Protein AF-A0A843J0T0-F1 (afdb_monomer_lite)

Structure (mmCIF, N/CA/C/O backbone):
data_AF-A0A843J0T0-F1
#
_entry.id   AF-A0A843J0T0-F1
#
loop_
_atom_site.group_PDB
_atom_site.id
_atom_site.type_symbol
_atom_site.label_atom_id
_atom_site.label_alt_id
_atom_site.label_comp_id
_atom_site.label_asym_id
_atom_site.label_entity_id
_atom_site.label_seq_id
_atom_site.pdbx_PDB_ins_code
_atom_site.Cartn_x
_atom_site.Cartn_y
_atom_site.Cartn_z
_atom_site.occupancy
_atom_site.B_iso_or_equiv
_atom_site.auth_seq_id
_atom_site.auth_comp_id
_atom_site.auth_asym_id
_atom_site.auth_atom_id
_atom_site.pdbx_PDB_model_num
ATOM 1 N N . ILE A 1 1 ? -44.766 -7.362 74.363 1.00 56.81 1 ILE A N 1
ATOM 2 C CA . ILE A 1 1 ? -44.123 -8.435 73.558 1.00 56.81 1 ILE A CA 1
ATOM 3 C C . ILE A 1 1 ?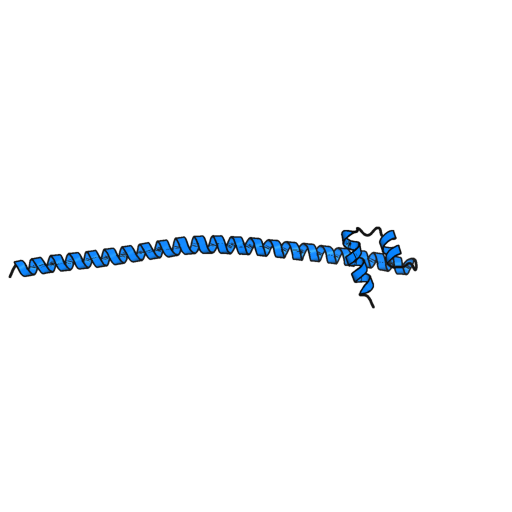 -44.553 -8.353 72.086 1.00 56.81 1 ILE A C 1
ATOM 5 O O . ILE A 1 1 ? -43.695 -8.474 71.224 1.00 56.81 1 IL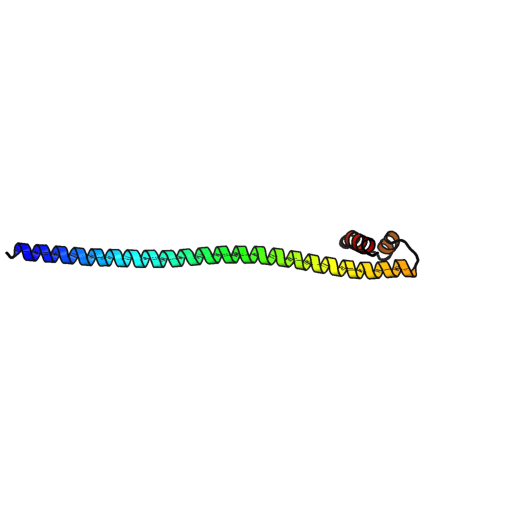E A O 1
ATOM 9 N N . GLU A 1 2 ? -45.819 -8.050 71.770 1.00 57.28 2 GLU A N 1
ATOM 10 C CA . GLU A 1 2 ? -46.309 -7.932 70.376 1.00 57.28 2 GLU A CA 1
ATOM 11 C C . GLU A 1 2 ? -45.686 -6.791 69.551 1.00 57.28 2 GLU A C 1
ATOM 13 O O . GLU A 1 2 ? -45.341 -7.005 68.392 1.00 57.28 2 GLU A O 1
ATOM 18 N N . GLY A 1 3 ? -45.438 -5.617 70.147 1.00 56.72 3 GLY A N 1
ATOM 19 C CA . GLY A 1 3 ? -44.810 -4.490 69.434 1.00 56.72 3 GLY A CA 1
ATOM 20 C C . GLY A 1 3 ? -43.396 -4.780 68.909 1.00 56.72 3 GLY A C 1
ATOM 21 O O . GLY A 1 3 ? -42.984 -4.223 67.900 1.00 56.72 3 GLY A O 1
ATOM 22 N N . MET A 1 4 ? -42.680 -5.710 69.547 1.00 55.53 4 MET A N 1
ATOM 23 C CA . MET A 1 4 ? -41.312 -6.090 69.179 1.00 55.53 4 MET A CA 1
ATOM 24 C C . MET A 1 4 ? -41.281 -7.081 68.001 1.00 55.53 4 MET A C 1
ATOM 26 O O . MET A 1 4 ? -40.359 -7.044 67.197 1.00 55.53 4 MET A O 1
ATOM 30 N N . LYS A 1 5 ? -42.321 -7.920 67.848 1.00 59.19 5 LYS A N 1
ATOM 31 C CA . LYS A 1 5 ? -42.493 -8.793 66.670 1.00 59.19 5 LYS A CA 1
ATOM 32 C C . LYS A 1 5 ? -42.870 -7.999 65.420 1.00 59.19 5 LYS A C 1
ATOM 34 O O . LYS A 1 5 ? -42.332 -8.274 64.358 1.00 59.19 5 LYS A O 1
ATOM 39 N N . SER A 1 6 ? -43.742 -6.999 65.572 1.00 61.50 6 SER A N 1
ATOM 40 C CA . SER A 1 6 ? -44.125 -6.091 64.481 1.00 61.50 6 SER A CA 1
ATOM 41 C C . SER A 1 6 ? -42.910 -5.333 63.931 1.00 61.50 6 SER A C 1
ATOM 43 O O . SER A 1 6 ? -42.710 -5.261 62.722 1.00 61.50 6 SER A O 1
ATOM 45 N N . MET A 1 7 ? -42.036 -4.835 64.811 1.00 59.66 7 MET A N 1
ATOM 46 C CA . MET A 1 7 ? -40.849 -4.076 64.406 1.00 59.66 7 MET A CA 1
ATOM 47 C C . MET A 1 7 ? -39.826 -4.920 63.626 1.00 59.66 7 MET A C 1
ATOM 49 O O . MET A 1 7 ? -39.265 -4.427 62.651 1.00 59.66 7 MET A O 1
ATOM 53 N N . ASN A 1 8 ? -39.653 -6.196 63.991 1.00 70.12 8 ASN A N 1
ATOM 54 C CA . ASN A 1 8 ? -38.784 -7.120 63.253 1.00 70.12 8 ASN A CA 1
ATOM 55 C C . ASN A 1 8 ? -39.337 -7.452 61.858 1.00 70.12 8 ASN A C 1
ATOM 57 O O . ASN A 1 8 ? -38.574 -7.469 60.902 1.00 70.12 8 ASN A O 1
ATOM 61 N N . THR A 1 9 ? -40.655 -7.621 61.703 1.00 73.38 9 THR A N 1
ATOM 62 C CA . THR A 1 9 ? -41.254 -7.911 60.386 1.00 73.38 9 THR A CA 1
ATOM 63 C C . THR A 1 9 ? -41.137 -6.753 59.391 1.00 73.38 9 THR A C 1
ATOM 65 O O . THR A 1 9 ? -40.978 -6.985 58.196 1.00 73.38 9 THR A O 1
ATOM 68 N N . TRP A 1 10 ? -41.172 -5.499 59.859 1.00 75.19 10 TRP A N 1
ATOM 69 C CA . TRP A 1 10 ? -40.941 -4.335 58.992 1.00 75.19 10 TRP A CA 1
ATOM 70 C C . TRP A 1 10 ? -39.468 -4.178 58.613 1.00 75.19 10 TRP A C 1
ATOM 72 O O . TRP A 1 10 ? -39.170 -3.776 57.493 1.00 75.19 10 TRP A O 1
ATOM 82 N N . GLN A 1 11 ? -38.548 -4.509 59.523 1.00 72.69 11 GLN A N 1
ATOM 83 C CA . GLN A 1 11 ? -37.115 -4.504 59.228 1.00 72.69 11 GLN A CA 1
ATOM 84 C C . GLN A 1 11 ? -36.753 -5.567 58.190 1.00 72.69 11 GLN A C 1
ATOM 86 O O . GLN A 1 11 ? -36.090 -5.235 57.212 1.00 72.69 11 GLN A O 1
ATOM 91 N N . GLU A 1 12 ? -37.264 -6.791 58.345 1.00 78.56 12 GLU A N 1
ATOM 92 C CA . GLU A 1 12 ? -37.069 -7.883 57.384 1.00 78.56 12 GLU A CA 1
ATOM 93 C C . GLU A 1 12 ? -37.624 -7.524 55.995 1.00 78.56 12 GLU A C 1
ATOM 95 O O . GLU A 1 12 ? -36.963 -7.754 54.985 1.00 78.56 12 GLU A O 1
ATOM 100 N N . ALA A 1 13 ? -38.803 -6.894 55.926 1.00 76.56 13 ALA A N 1
ATOM 101 C CA . ALA A 1 13 ? -39.389 -6.465 54.657 1.00 76.56 13 ALA A CA 1
ATOM 102 C C . ALA A 1 13 ? -38.530 -5.407 53.938 1.00 76.56 13 ALA A C 1
ATOM 104 O O . ALA A 1 13 ? -38.313 -5.511 52.732 1.00 76.56 13 ALA A O 1
ATOM 105 N N . ILE A 1 14 ? -38.001 -4.423 54.675 1.00 80.88 14 ILE A N 1
ATOM 106 C CA . ILE A 1 14 ? -37.126 -3.373 54.124 1.00 80.88 14 ILE A CA 1
ATOM 107 C C . ILE A 1 14 ? -35.790 -3.959 53.651 1.00 80.88 14 ILE A C 1
ATOM 109 O O . ILE A 1 14 ? -35.238 -3.506 52.649 1.00 80.88 14 ILE A O 1
ATOM 113 N N . GLU A 1 15 ? -35.253 -4.955 54.357 1.00 76.38 15 GLU A N 1
ATOM 114 C CA . GLU A 1 15 ? -34.007 -5.625 53.977 1.00 76.38 15 GLU A CA 1
ATOM 115 C C . GLU A 1 15 ? -34.160 -6.413 52.675 1.00 76.38 15 GLU A C 1
ATOM 117 O O . GLU A 1 15 ? -33.333 -6.263 51.776 1.00 76.38 15 GLU A O 1
ATOM 122 N N . VAL A 1 16 ? -35.259 -7.161 52.530 1.00 79.06 16 VAL A N 1
ATOM 123 C CA . VAL A 1 16 ? -35.578 -7.895 51.296 1.00 79.06 16 VAL A CA 1
ATOM 124 C C . VAL A 1 16 ? -35.786 -6.937 50.124 1.00 79.06 16 VAL A C 1
ATOM 126 O O . VAL A 1 16 ? -35.255 -7.168 49.039 1.00 79.06 16 VAL A O 1
ATOM 129 N N . GLU A 1 17 ? -36.516 -5.839 50.332 1.00 82.00 17 GLU A N 1
ATOM 130 C CA . GLU A 1 17 ? -36.762 -4.846 49.284 1.00 82.00 17 GLU A CA 1
ATOM 131 C C . GLU A 1 17 ? -35.461 -4.146 48.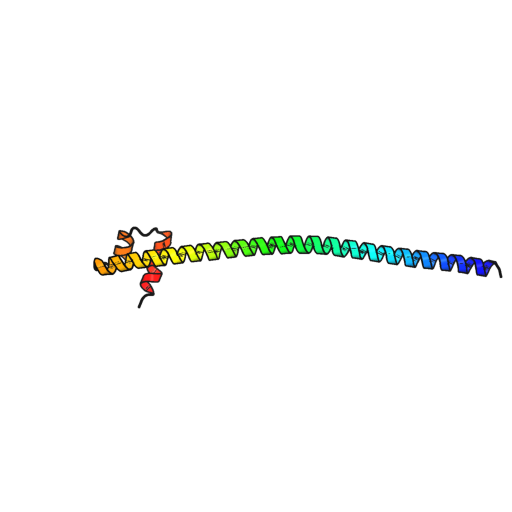865 1.00 82.00 17 GLU A C 1
ATOM 133 O O . GLU A 1 17 ? -35.196 -3.966 47.676 1.00 82.00 17 GLU A O 1
ATOM 138 N N . ARG A 1 18 ? -34.592 -3.818 49.831 1.00 80.44 18 ARG A N 1
ATOM 139 C CA . ARG A 1 18 ? -33.271 -3.234 49.573 1.00 80.44 18 ARG A CA 1
ATOM 140 C C . ARG A 1 18 ? -32.373 -4.198 48.801 1.00 80.44 18 ARG A C 1
ATOM 142 O O . ARG A 1 18 ? -31.716 -3.761 47.858 1.00 80.44 18 ARG A O 1
ATOM 149 N N . GLU A 1 19 ? -32.319 -5.471 49.190 1.00 79.56 19 GLU A N 1
ATOM 150 C CA . GLU A 1 19 ? -31.541 -6.484 48.472 1.00 79.56 19 GLU A CA 1
ATOM 151 C C . GLU A 1 19 ? -32.045 -6.666 47.042 1.00 79.56 19 GLU A C 1
ATOM 153 O O . GLU A 1 19 ? -31.235 -6.675 46.117 1.00 79.56 19 GLU A O 1
ATOM 158 N N . GLN A 1 20 ? -33.363 -6.746 46.837 1.00 79.12 20 GLN A N 1
ATOM 159 C CA . GLN A 1 20 ? -33.950 -6.856 45.501 1.00 79.12 20 GLN A CA 1
ATOM 160 C C . GLN A 1 20 ? -33.640 -5.629 44.640 1.00 79.12 20 GLN A C 1
ATOM 162 O O . GLN A 1 20 ? -33.163 -5.780 43.518 1.00 79.12 20 GLN A O 1
ATOM 167 N N . SER A 1 21 ? -33.815 -4.420 45.179 1.00 78.25 21 SER A N 1
ATOM 168 C CA . SER A 1 21 ? -33.548 -3.179 44.443 1.00 78.25 21 SER A CA 1
ATOM 169 C C . SER A 1 21 ? -32.065 -3.017 44.082 1.00 78.25 21 SER A C 1
ATOM 171 O O . SER A 1 21 ? -31.732 -2.574 42.983 1.00 78.25 21 SER A O 1
ATOM 173 N N . LEU A 1 22 ? -31.153 -3.426 44.974 1.00 83.06 22 LEU A N 1
ATOM 174 C CA . LEU A 1 22 ? -29.716 -3.473 44.685 1.00 83.06 22 LEU A CA 1
ATOM 175 C C . LEU A 1 22 ? -29.395 -4.471 43.574 1.00 83.06 22 LEU A C 1
ATOM 177 O O . LEU A 1 22 ? -28.616 -4.156 42.676 1.00 83.06 22 LEU A O 1
ATOM 181 N N . LYS A 1 23 ? -29.999 -5.660 43.629 1.00 81.31 23 LYS A N 1
ATOM 182 C CA . LYS A 1 23 ? -29.768 -6.723 42.651 1.00 81.31 23 LYS A CA 1
ATOM 183 C C . LYS A 1 23 ? -30.265 -6.321 41.265 1.00 81.31 23 LYS A C 1
ATOM 185 O O . LYS A 1 23 ? -29.504 -6.418 40.309 1.00 81.31 23 LYS A O 1
ATOM 190 N N . GLU A 1 24 ? -31.475 -5.772 41.176 1.00 81.25 24 GLU A N 1
ATOM 191 C CA . GLU A 1 24 ? -32.048 -5.269 39.923 1.00 81.25 24 GLU A CA 1
ATOM 192 C C . GLU A 1 24 ? -31.267 -4.078 39.357 1.00 81.25 24 GLU A C 1
ATOM 194 O O . GLU A 1 24 ? -31.035 -4.003 38.150 1.00 81.25 24 GLU A O 1
ATOM 199 N N . GLY A 1 25 ? -30.844 -3.140 40.212 1.00 83.19 25 GLY A N 1
ATOM 200 C CA . GLY A 1 25 ? -30.040 -1.995 39.787 1.00 83.19 25 GLY A CA 1
ATOM 201 C C . GLY A 1 25 ? -28.673 -2.414 39.245 1.00 83.19 25 GLY A C 1
ATOM 202 O O . GLY A 1 25 ? -28.191 -1.846 38.263 1.00 83.19 25 GLY A O 1
ATOM 203 N N . MET A 1 26 ? -28.065 -3.433 39.854 1.00 81.81 26 MET A N 1
ATOM 204 C CA . MET A 1 26 ? -26.779 -3.976 39.428 1.00 81.81 26 MET A CA 1
ATOM 205 C C . MET A 1 26 ? -26.899 -4.799 38.139 1.00 81.81 26 MET A C 1
ATOM 207 O O . MET A 1 26 ? -26.070 -4.620 37.248 1.00 81.81 26 MET A O 1
ATOM 211 N N . GLU A 1 27 ? -27.937 -5.631 37.998 1.00 79.94 27 GLU A N 1
ATOM 212 C CA . GLU A 1 27 ? -28.226 -6.360 36.754 1.00 79.94 27 GLU A CA 1
ATOM 213 C C . GLU A 1 27 ? -28.460 -5.398 35.589 1.00 79.94 27 GLU A C 1
ATOM 215 O O . GLU A 1 27 ? -27.740 -5.470 34.595 1.00 79.94 27 GLU A O 1
ATOM 220 N N . LYS A 1 28 ? -29.371 -4.427 35.737 1.00 78.25 28 LYS A N 1
ATOM 221 C CA . LYS A 1 28 ? -29.652 -3.442 34.678 1.00 78.25 28 LYS A CA 1
ATOM 222 C C . LYS A 1 28 ? -28.428 -2.606 34.320 1.00 78.25 28 LYS A C 1
ATOM 224 O O . LYS A 1 28 ? -28.152 -2.386 33.145 1.00 78.25 28 LYS A O 1
ATOM 229 N N . GLY A 1 29 ? -27.676 -2.142 35.321 1.00 78.38 29 GLY A N 1
ATOM 230 C CA . GLY A 1 29 ? -26.467 -1.352 35.088 1.00 78.38 29 GLY A CA 1
ATOM 231 C C . GLY A 1 29 ? -25.376 -2.136 34.354 1.00 78.38 29 GLY A C 1
ATOM 232 O O . GLY A 1 29 ? -24.677 -1.578 33.506 1.00 78.38 29 GLY A O 1
ATOM 233 N N . MET A 1 30 ? -25.240 -3.428 34.655 1.00 79.44 30 MET A N 1
ATOM 234 C CA . MET A 1 30 ? -24.278 -4.307 33.997 1.00 79.44 30 MET A CA 1
ATOM 235 C C . MET A 1 30 ? -24.711 -4.654 32.571 1.00 79.44 30 MET A C 1
ATOM 237 O O . MET A 1 30 ? -23.889 -4.577 31.661 1.00 79.44 30 MET A O 1
ATOM 241 N N . GLU A 1 31 ? -25.987 -4.973 32.365 1.00 76.88 31 GLU A N 1
ATOM 242 C CA . GLU A 1 31 ? -26.547 -5.307 31.055 1.00 76.88 31 GLU A CA 1
ATOM 243 C C . GLU A 1 31 ? -26.447 -4.111 30.093 1.00 76.88 31 GLU A C 1
ATOM 245 O O . GLU A 1 31 ? -25.829 -4.222 29.032 1.00 76.88 31 GLU A O 1
ATOM 250 N N . GLU A 1 32 ? -26.895 -2.923 30.517 1.00 74.62 32 GLU A N 1
ATOM 251 C CA . GLU A 1 32 ? -26.769 -1.702 29.712 1.00 74.62 32 GLU A CA 1
ATOM 252 C C . GLU A 1 32 ? -25.309 -1.300 29.462 1.00 74.62 32 GLU A C 1
ATOM 254 O O . GLU A 1 32 ? -24.971 -0.779 28.395 1.00 74.62 32 GLU A O 1
ATOM 259 N N . GLY A 1 33 ? -24.436 -1.489 30.457 1.00 74.69 33 GLY A N 1
ATOM 260 C CA . GLY A 1 33 ? -23.016 -1.161 30.351 1.00 74.69 33 GLY A CA 1
ATOM 261 C C . GLY A 1 33 ? -22.287 -2.046 29.341 1.00 74.69 33 GLY A C 1
ATOM 262 O O . GLY A 1 33 ? -21.494 -1.541 28.542 1.00 74.69 33 GLY A O 1
ATOM 263 N N . ILE A 1 34 ? -22.579 -3.349 29.352 1.00 76.06 34 ILE A N 1
ATOM 264 C CA . ILE A 1 34 ? -22.023 -4.321 28.406 1.00 76.06 34 ILE A CA 1
ATOM 265 C C . ILE A 1 34 ? -22.550 -4.045 27.000 1.00 76.06 34 ILE A C 1
ATOM 267 O O . ILE A 1 34 ? -21.748 -3.950 26.073 1.00 76.06 34 ILE A O 1
ATOM 271 N N . GLU A 1 35 ? -23.859 -3.854 26.837 1.00 74.12 35 GLU A N 1
ATOM 272 C CA . GLU A 1 35 ? -24.476 -3.637 25.526 1.00 74.12 35 GLU A CA 1
ATOM 273 C C . GLU A 1 35 ? -23.942 -2.357 24.861 1.00 74.12 35 GLU A C 1
ATOM 275 O O . GLU A 1 35 ? -23.359 -2.408 23.774 1.00 74.12 35 GLU A O 1
ATOM 280 N N . LYS A 1 36 ? -23.997 -1.216 25.567 1.00 68.81 36 LYS A N 1
ATOM 281 C CA . LYS A 1 36 ? -23.490 0.073 25.055 1.00 68.81 36 LYS A CA 1
ATOM 282 C C . LYS A 1 36 ? -21.976 0.065 24.845 1.00 68.81 36 LYS A C 1
ATOM 284 O O . LYS A 1 36 ? -21.473 0.746 23.946 1.00 68.81 36 LYS A O 1
ATOM 289 N N . GLY A 1 37 ? -21.235 -0.638 25.702 1.00 71.50 37 GLY A N 1
ATOM 290 C CA . GLY A 1 37 ? -19.783 -0.766 25.601 1.00 71.50 37 GLY A CA 1
ATOM 291 C C . GLY A 1 37 ? -19.359 -1.592 24.389 1.00 71.50 37 GLY A C 1
ATOM 292 O O . GLY A 1 37 ? -18.459 -1.184 23.650 1.00 71.50 37 GLY A O 1
ATOM 293 N N . MET A 1 38 ? -20.035 -2.718 24.158 1.00 71.31 38 MET A N 1
ATOM 294 C CA . MET A 1 38 ? -19.743 -3.632 23.058 1.00 71.31 38 MET A CA 1
ATOM 295 C C . MET A 1 38 ? -20.133 -3.024 21.711 1.00 71.31 38 MET A C 1
ATOM 297 O O . MET A 1 38 ? -19.321 -3.047 20.790 1.00 71.31 38 MET A O 1
ATOM 301 N N . GLU A 1 39 ? -21.308 -2.397 21.615 1.00 70.44 39 GLU A N 1
ATOM 302 C CA . GLU A 1 39 ? -21.775 -1.736 20.392 1.00 70.44 39 GLU A CA 1
ATOM 303 C C . GLU A 1 39 ? -20.812 -0.614 19.962 1.00 70.44 39 GLU A C 1
ATOM 305 O O . GLU A 1 39 ? -20.264 -0.639 18.858 1.00 70.44 39 GLU A O 1
ATOM 310 N N . LYS A 1 40 ? -20.486 0.316 20.875 1.00 64.75 40 LYS A N 1
ATOM 311 C CA . LYS A 1 40 ? -19.554 1.422 20.584 1.00 64.75 40 LYS A CA 1
ATOM 312 C C . LYS A 1 40 ? -18.128 0.951 20.313 1.00 64.75 40 LYS A C 1
ATOM 314 O O . LYS A 1 40 ? -17.427 1.565 19.506 1.00 64.75 40 LYS A O 1
ATOM 319 N N . GLY A 1 41 ? -17.666 -0.075 21.028 1.00 70.12 41 GLY A N 1
ATOM 320 C CA . GLY A 1 41 ? -16.329 -0.637 20.852 1.00 70.12 41 GLY A CA 1
ATOM 321 C C . GLY A 1 41 ? -16.176 -1.324 19.498 1.00 70.12 41 GLY A C 1
ATOM 322 O O . GLY A 1 41 ? -15.200 -1.080 18.786 1.00 70.12 41 GLY A O 1
ATOM 323 N N . MET A 1 42 ? -17.169 -2.128 19.120 1.00 70.56 42 MET A N 1
ATOM 324 C CA . MET A 1 42 ? -17.184 -2.878 17.870 1.00 70.56 42 MET A CA 1
ATOM 325 C C . MET A 1 42 ? -17.346 -1.955 16.660 1.00 70.56 42 MET A C 1
ATOM 327 O O . MET A 1 42 ? -16.571 -2.071 15.714 1.00 70.56 42 MET A O 1
ATOM 331 N N . GLU A 1 43 ? -18.260 -0.982 16.710 1.00 66.62 43 GLU A N 1
ATOM 332 C CA . GLU A 1 43 ? -18.470 -0.026 15.615 1.00 66.62 43 GLU A CA 1
ATOM 333 C C . GLU A 1 43 ? -17.200 0.796 15.328 1.00 66.62 43 GLU A C 1
ATOM 335 O O . GLU A 1 43 ? -16.737 0.874 14.186 1.00 66.62 43 GLU A O 1
ATOM 340 N N . LYS A 1 44 ? -16.572 1.358 16.373 1.00 64.38 44 LYS A N 1
ATOM 341 C CA . LYS A 1 44 ? -15.339 2.148 16.221 1.00 64.38 44 LYS A CA 1
ATOM 342 C C . LYS A 1 44 ? -14.150 1.302 15.775 1.00 64.38 44 LYS A C 1
ATOM 344 O O . LYS A 1 44 ? -13.386 1.741 14.915 1.00 64.38 44 LYS A O 1
ATOM 349 N N . GLY A 1 45 ? -13.977 0.118 16.363 1.00 68.38 45 GLY A N 1
ATOM 350 C CA . GLY A 1 45 ? -12.872 -0.782 16.033 1.00 68.38 45 GLY A CA 1
ATOM 351 C C . GLY A 1 45 ? -12.956 -1.290 14.596 1.00 68.38 45 GLY A C 1
ATOM 352 O O . GLY A 1 45 ? -11.963 -1.258 13.869 1.00 68.38 45 GLY A O 1
ATOM 353 N N . MET A 1 46 ? -14.152 -1.688 14.163 1.00 68.19 46 MET A N 1
ATOM 354 C CA . MET A 1 46 ? -14.384 -2.222 12.825 1.00 68.19 46 MET A CA 1
ATOM 355 C C . MET A 1 46 ? -14.236 -1.144 11.748 1.00 68.19 46 MET A C 1
ATOM 357 O O . MET A 1 46 ? -13.561 -1.383 10.749 1.00 68.19 46 MET A O 1
ATOM 361 N N . LYS A 1 47 ? -14.780 0.062 11.967 1.00 64.62 47 LYS A N 1
ATOM 362 C CA . LYS A 1 47 ? -14.651 1.165 11.005 1.00 64.62 47 LYS A CA 1
ATOM 363 C C . LYS A 1 47 ? -13.191 1.568 10.787 1.00 64.62 47 LYS A C 1
ATOM 365 O O . LYS A 1 47 ? -12.737 1.622 9.648 1.00 64.62 47 LYS A O 1
ATOM 370 N N . LYS A 1 48 ? -12.440 1.772 11.876 1.00 63.47 48 LYS A N 1
ATOM 371 C CA . LYS A 1 48 ? -11.026 2.160 11.798 1.00 63.47 48 LYS A CA 1
ATOM 372 C C . LYS A 1 48 ? -10.158 1.060 11.179 1.00 63.47 48 LYS A C 1
ATOM 374 O O . LYS A 1 48 ? -9.321 1.347 10.331 1.00 63.47 48 LYS A O 1
ATOM 379 N N . GLY A 1 49 ? -10.373 -0.198 11.571 1.00 68.31 49 GLY A N 1
ATOM 380 C CA . GLY A 1 49 ? -9.624 -1.329 11.021 1.00 68.31 49 GLY A CA 1
ATOM 381 C C . GLY A 1 49 ? -9.883 -1.551 9.529 1.00 68.31 49 GLY A C 1
ATOM 382 O O . GLY A 1 49 ? -8.955 -1.870 8.789 1.00 68.31 49 GLY A O 1
ATOM 383 N N . MET A 1 50 ? -11.124 -1.350 9.076 1.00 68.50 50 MET A N 1
ATOM 384 C CA . MET A 1 50 ? -11.486 -1.511 7.669 1.00 68.50 50 MET A CA 1
ATOM 385 C C . MET A 1 50 ? -10.930 -0.382 6.794 1.00 68.50 50 MET A C 1
ATOM 387 O O . MET A 1 50 ? -10.384 -0.672 5.733 1.00 68.50 50 MET A O 1
ATOM 391 N N . GLU A 1 51 ? -11.024 0.876 7.236 1.00 63.66 51 GLU A N 1
ATOM 392 C CA . GLU A 1 51 ? -10.469 2.026 6.505 1.00 63.66 51 GLU A CA 1
ATOM 393 C C . GLU A 1 51 ? -8.943 1.905 6.354 1.00 63.66 51 GLU A C 1
ATOM 395 O O . GLU A 1 51 ? -8.439 1.912 5.231 1.00 63.66 51 GLU A O 1
ATOM 400 N N . GLU A 1 52 ? -8.210 1.680 7.453 1.00 63.47 52 GLU A N 1
ATOM 401 C CA . GLU A 1 52 ? -6.745 1.552 7.407 1.00 63.47 52 GLU A CA 1
ATOM 402 C C . GLU A 1 52 ? -6.284 0.319 6.614 1.00 63.47 52 GLU A C 1
ATOM 404 O O . GLU A 1 52 ? -5.259 0.357 5.929 1.00 63.47 52 GLU A O 1
ATOM 409 N N . GLY A 1 53 ? -7.018 -0.794 6.715 1.00 65.31 53 GLY A N 1
ATOM 410 C CA . GLY A 1 53 ? -6.710 -2.021 5.984 1.00 65.31 53 GLY A CA 1
ATOM 411 C C . GLY A 1 53 ? -6.933 -1.880 4.479 1.00 65.31 53 GLY A C 1
ATOM 412 O O . GLY A 1 53 ? -6.110 -2.346 3.691 1.00 65.31 53 GLY A O 1
ATOM 413 N N . MET A 1 54 ? -8.019 -1.215 4.076 1.00 65.44 54 MET A N 1
ATOM 414 C CA . MET A 1 54 ? -8.344 -1.004 2.666 1.00 65.44 54 MET A CA 1
ATOM 415 C C . MET A 1 54 ? -7.381 -0.014 2.007 1.00 65.44 54 MET A C 1
ATOM 417 O O . MET A 1 54 ? -6.907 -0.286 0.908 1.00 65.44 54 MET A O 1
ATOM 421 N N . GLU A 1 55 ? -7.047 1.089 2.682 1.00 61.47 55 GLU A N 1
ATOM 422 C CA . GLU A 1 55 ? -6.111 2.096 2.167 1.00 61.47 55 GLU A CA 1
ATOM 423 C C . GLU A 1 55 ? -4.715 1.497 1.945 1.00 61.47 55 GLU A C 1
ATOM 425 O O . GLU A 1 55 ? -4.191 1.546 0.831 1.00 61.47 55 GLU A O 1
ATOM 430 N N . LYS A 1 56 ? -4.162 0.812 2.958 1.00 61.38 56 LYS A N 1
ATOM 431 C CA . LYS A 1 56 ? -2.865 0.124 2.834 1.00 61.38 56 LYS A CA 1
ATOM 432 C C . LYS A 1 56 ? -2.897 -0.972 1.772 1.00 61.38 56 LYS A C 1
ATOM 434 O O . LYS A 1 56 ? -1.938 -1.132 1.024 1.00 61.38 56 LYS A O 1
ATOM 439 N N . GLY A 1 57 ? -3.990 -1.732 1.695 1.00 60.78 57 GLY A N 1
ATOM 440 C CA . GLY A 1 57 ? -4.159 -2.780 0.689 1.00 60.78 57 GLY A CA 1
ATOM 441 C C . GLY A 1 57 ? -4.172 -2.230 -0.740 1.00 60.78 57 GLY A C 1
ATOM 442 O O . GLY A 1 57 ? -3.508 -2.786 -1.614 1.00 60.78 57 GLY A O 1
ATOM 443 N N . MET A 1 58 ? -4.880 -1.122 -0.971 1.00 61.56 58 MET A N 1
ATOM 444 C CA . MET A 1 58 ? -4.930 -0.453 -2.274 1.00 61.56 58 MET A CA 1
ATOM 445 C C . MET A 1 58 ? -3.588 0.175 -2.656 1.00 61.56 58 MET A C 1
ATOM 447 O O . MET A 1 58 ? -3.167 0.031 -3.802 1.00 61.56 58 MET A O 1
ATOM 451 N N . GLU A 1 59 ? -2.892 0.822 -1.719 1.00 60.72 59 GLU A N 1
ATOM 452 C CA . GLU A 1 59 ? -1.582 1.433 -1.969 1.00 60.72 59 GLU A CA 1
ATOM 453 C C . GLU A 1 59 ? -0.523 0.380 -2.331 1.00 60.72 59 GLU A C 1
ATOM 455 O O . GLU A 1 59 ? 0.184 0.519 -3.332 1.00 60.72 59 GLU A O 1
ATOM 460 N N .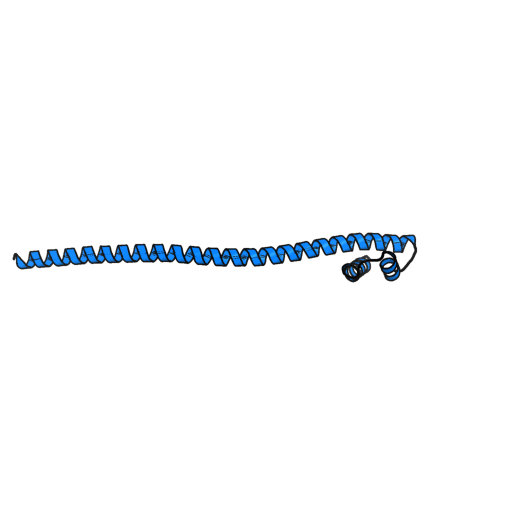 ILE A 1 60 ? -0.464 -0.721 -1.572 1.00 63.41 60 ILE A N 1
ATOM 461 C CA . ILE A 1 60 ? 0.441 -1.842 -1.858 1.00 63.41 60 ILE A CA 1
ATOM 462 C C . ILE A 1 60 ? 0.092 -2.473 -3.212 1.00 63.41 60 ILE A C 1
ATOM 464 O O . ILE A 1 60 ? 0.989 -2.728 -4.014 1.00 63.41 60 ILE A O 1
ATOM 468 N N . GLY A 1 61 ? -1.196 -2.696 -3.494 1.00 64.88 61 GLY A N 1
ATOM 469 C CA . GLY A 1 61 ? -1.653 -3.254 -4.768 1.00 64.88 61 GLY A CA 1
ATOM 470 C C . GLY A 1 61 ? -1.258 -2.384 -5.963 1.00 64.88 61 GLY A C 1
ATOM 471 O O . GLY A 1 61 ? -0.622 -2.871 -6.897 1.00 64.88 61 GLY A O 1
ATOM 472 N N . ALA A 1 62 ? -1.542 -1.083 -5.897 1.00 65.88 62 ALA A N 1
ATOM 473 C CA . ALA A 1 62 ? -1.185 -0.130 -6.944 1.00 65.88 62 ALA A CA 1
ATOM 474 C C . ALA A 1 62 ? 0.339 -0.021 -7.136 1.00 65.88 62 ALA A C 1
ATOM 476 O O . ALA A 1 62 ? 0.819 0.051 -8.268 1.00 65.88 62 ALA A O 1
ATOM 477 N N . GLY A 1 63 ? 1.115 -0.058 -6.048 1.00 70.69 63 GLY A N 1
ATOM 478 C CA . GLY A 1 63 ? 2.578 -0.063 -6.104 1.00 70.69 63 GLY A CA 1
ATOM 479 C C . GLY A 1 63 ? 3.151 -1.320 -6.767 1.00 70.69 63 GLY A C 1
ATOM 480 O O . GLY A 1 63 ? 4.078 -1.226 -7.575 1.00 70.69 63 GLY A O 1
ATOM 481 N N . LEU A 1 64 ? 2.578 -2.494 -6.480 1.00 66.00 64 LEU A N 1
ATOM 482 C CA . LEU A 1 64 ? 2.968 -3.761 -7.106 1.00 66.00 64 LEU A CA 1
ATOM 483 C C . LEU A 1 64 ? 2.641 -3.782 -8.604 1.00 66.00 64 LEU A C 1
ATOM 485 O O . LEU A 1 64 ? 3.491 -4.178 -9.403 1.00 66.00 64 LEU A O 1
ATOM 489 N N . GLU A 1 65 ? 1.460 -3.302 -8.999 1.00 72.69 65 GLU A N 1
ATOM 490 C CA . GLU A 1 65 ? 1.090 -3.162 -10.412 1.00 72.69 65 GLU A CA 1
ATOM 491 C C . GLU A 1 65 ? 2.017 -2.186 -11.144 1.00 72.69 65 GLU A C 1
ATOM 493 O O . GLU A 1 65 ? 2.471 -2.459 -12.259 1.00 72.69 65 GLU A O 1
ATOM 498 N N . HIS A 1 66 ? 2.359 -1.070 -10.497 1.00 80.31 66 HIS A N 1
ATOM 499 C CA . HIS A 1 66 ? 3.277 -0.085 -11.053 1.00 80.31 66 HIS A CA 1
ATOM 500 C C . HIS A 1 66 ? 4.680 -0.665 -11.268 1.00 80.31 66 HIS A C 1
ATOM 502 O O . HIS A 1 66 ? 5.287 -0.450 -12.320 1.00 80.31 66 HIS A O 1
ATOM 508 N N . LYS A 1 67 ? 5.186 -1.437 -10.299 1.00 83.06 67 LYS A N 1
ATOM 509 C CA . LYS A 1 67 ? 6.491 -2.098 -10.393 1.00 83.06 67 LYS A CA 1
ATOM 510 C C . LYS A 1 67 ? 6.512 -3.163 -11.490 1.00 83.06 67 LYS A C 1
ATOM 512 O O . LYS A 1 67 ? 7.425 -3.156 -12.310 1.00 83.06 67 LYS A O 1
ATOM 517 N N . ALA A 1 68 ? 5.497 -4.024 -11.555 1.00 82.75 68 ALA A N 1
ATOM 518 C CA . ALA A 1 68 ? 5.408 -5.067 -12.578 1.00 82.75 68 ALA A CA 1
ATOM 519 C C . ALA A 1 68 ? 5.352 -4.474 -13.998 1.00 82.75 68 ALA A C 1
ATOM 521 O O . ALA A 1 68 ? 6.037 -4.946 -14.908 1.00 82.75 68 ALA A O 1
ATOM 522 N N . ALA A 1 69 ? 4.587 -3.393 -14.185 1.00 81.88 69 ALA A N 1
ATOM 523 C CA . ALA A 1 69 ? 4.551 -2.666 -15.450 1.00 81.88 69 ALA A CA 1
ATOM 524 C C . ALA A 1 69 ? 5.921 -2.059 -15.800 1.00 81.88 69 ALA A C 1
ATOM 526 O O . ALA A 1 69 ? 6.382 -2.198 -16.934 1.00 81.88 69 ALA A O 1
ATOM 527 N N . ALA A 1 70 ? 6.600 -1.433 -14.834 1.00 88.56 70 ALA A N 1
ATOM 528 C CA . ALA A 1 70 ? 7.937 -0.880 -15.038 1.00 88.56 70 ALA A CA 1
ATOM 529 C C . ALA A 1 70 ? 8.974 -1.962 -15.391 1.00 88.56 70 ALA A C 1
ATOM 531 O O . ALA A 1 70 ? 9.794 -1.746 -16.280 1.00 88.56 70 ALA A O 1
ATOM 532 N N . GLU A 1 71 ? 8.918 -3.144 -14.772 1.00 88.06 71 GLU A N 1
ATOM 533 C CA . GLU A 1 71 ? 9.805 -4.272 -15.095 1.00 88.06 71 GLU A CA 1
ATOM 534 C C . GLU A 1 71 ? 9.594 -4.792 -16.522 1.00 88.06 71 GLU A C 1
ATOM 536 O O . GLU A 1 71 ? 10.567 -5.011 -17.253 1.00 88.06 71 GLU A O 1
ATOM 541 N N . ALA A 1 72 ? 8.336 -4.934 -16.950 1.00 85.38 72 ALA A N 1
ATOM 542 C CA . ALA A 1 72 ? 8.007 -5.350 -18.311 1.00 85.38 72 ALA A CA 1
ATOM 543 C C . ALA A 1 72 ? 8.516 -4.335 -19.348 1.00 85.38 72 ALA A C 1
ATOM 545 O O . ALA A 1 72 ? 9.139 -4.708 -20.348 1.00 85.38 72 ALA A O 1
ATOM 546 N N . ILE A 1 73 ? 8.314 -3.040 -19.081 1.00 90.38 73 ILE A N 1
ATOM 547 C CA . ILE A 1 73 ? 8.812 -1.957 -19.934 1.00 90.38 73 ILE A CA 1
ATOM 548 C C . ILE A 1 73 ? 10.345 -1.951 -19.955 1.00 90.38 73 ILE A C 1
ATOM 550 O O . ILE A 1 73 ? 10.936 -1.849 -21.028 1.00 90.38 73 ILE A O 1
ATOM 554 N N . ALA A 1 74 ? 11.008 -2.120 -18.811 1.00 91.25 74 ALA A N 1
ATOM 555 C CA . ALA A 1 74 ? 12.465 -2.194 -18.744 1.00 91.25 74 ALA A CA 1
ATOM 556 C C . ALA A 1 74 ? 13.017 -3.366 -19.572 1.00 91.25 74 ALA A C 1
ATOM 558 O O . ALA A 1 74 ? 14.041 -3.217 -20.234 1.00 91.25 74 ALA A O 1
ATOM 559 N N . GLY A 1 75 ? 12.323 -4.509 -19.606 1.00 90.00 75 GLY A N 1
ATOM 560 C CA . GLY A 1 75 ? 12.657 -5.627 -20.495 1.00 90.00 75 GLY A CA 1
ATOM 561 C C . GLY A 1 75 ? 12.624 -5.240 -21.976 1.00 90.00 75 GLY A C 1
ATOM 562 O O . GLY A 1 75 ? 13.573 -5.524 -22.706 1.00 90.00 75 GLY A O 1
ATOM 563 N N . MET A 1 76 ? 11.578 -4.529 -22.401 1.00 88.69 76 MET A N 1
ATOM 564 C CA . MET A 1 76 ? 11.469 -4.007 -23.766 1.00 88.69 76 MET A CA 1
ATOM 565 C C . MET A 1 76 ? 12.585 -3.003 -24.086 1.00 88.69 76 MET A C 1
ATOM 567 O O . MET A 1 76 ? 13.209 -3.084 -25.143 1.00 88.69 76 MET A O 1
ATOM 571 N N . VAL A 1 77 ? 12.872 -2.083 -23.161 1.00 93.00 77 VAL A N 1
ATOM 572 C CA . VAL A 1 77 ? 13.940 -1.087 -23.318 1.00 93.00 77 VAL A CA 1
ATOM 573 C C . VAL A 1 77 ? 15.311 -1.761 -23.428 1.00 93.00 77 VAL A C 1
ATOM 575 O O . VAL A 1 77 ? 16.082 -1.393 -24.312 1.00 93.00 77 VAL A O 1
ATOM 578 N N . ARG A 1 78 ? 15.599 -2.792 -22.618 1.00 91.88 78 ARG A N 1
ATOM 579 C CA . ARG A 1 78 ? 16.829 -3.599 -22.747 1.00 91.88 78 ARG A CA 1
ATOM 580 C C . ARG A 1 78 ? 16.952 -4.249 -24.122 1.00 91.88 78 ARG A C 1
ATOM 582 O O . ARG A 1 78 ? 18.040 -4.232 -24.690 1.00 91.88 78 ARG A O 1
ATOM 589 N N . GLY A 1 79 ? 15.853 -4.776 -24.664 1.00 89.12 79 GLY A N 1
ATOM 590 C CA . GLY A 1 79 ? 15.821 -5.325 -26.022 1.00 89.12 79 GLY A CA 1
ATOM 591 C C . GLY A 1 79 ? 16.251 -4.290 -27.060 1.00 89.12 79 GLY A C 1
ATOM 592 O O . GLY A 1 79 ? 17.183 -4.528 -27.819 1.00 89.12 79 GLY A O 1
ATOM 593 N N . PHE A 1 80 ? 15.673 -3.085 -27.017 1.00 87.38 80 PHE A N 1
ATOM 594 C CA . PHE A 1 80 ? 16.075 -2.006 -27.925 1.00 87.38 80 PHE A CA 1
ATOM 595 C C . PHE A 1 80 ? 17.526 -1.558 -27.746 1.00 87.38 80 PHE A C 1
ATOM 597 O O . PHE A 1 80 ? 18.190 -1.267 -28.740 1.00 87.38 80 PHE A O 1
ATOM 604 N N . MET A 1 81 ? 18.024 -1.501 -26.508 1.00 92.31 81 MET A N 1
ATOM 605 C CA . MET A 1 81 ? 19.432 -1.195 -26.250 1.00 92.31 81 MET A CA 1
ATOM 606 C C . MET A 1 81 ? 20.354 -2.227 -26.907 1.00 92.31 81 MET A C 1
ATOM 608 O O . MET A 1 81 ? 21.327 -1.840 -27.550 1.00 92.31 81 MET A O 1
ATOM 612 N N . ALA A 1 82 ? 20.036 -3.519 -26.786 1.00 90.81 82 ALA A N 1
ATOM 613 C CA . ALA A 1 82 ? 20.827 -4.603 -27.364 1.00 90.81 82 ALA A CA 1
ATOM 614 C C . ALA A 1 82 ? 20.733 -4.651 -28.898 1.00 90.81 82 ALA A C 1
ATOM 616 O O . ALA A 1 82 ? 21.759 -4.742 -29.570 1.00 90.81 82 ALA A O 1
ATOM 617 N N . ASP A 1 83 ? 19.524 -4.538 -29.449 1.00 92.12 83 ASP A N 1
ATOM 618 C CA . ASP A 1 83 ? 19.270 -4.680 -30.887 1.00 92.12 83 ASP A CA 1
ATOM 619 C C . ASP A 1 83 ? 19.804 -3.496 -31.702 1.00 92.12 83 ASP A C 1
ATOM 621 O O . ASP A 1 83 ? 20.234 -3.659 -32.844 1.00 92.12 83 ASP A O 1
ATOM 625 N N . LEU A 1 84 ? 19.756 -2.287 -31.134 1.00 90.94 84 LEU A N 1
ATOM 626 C CA . LEU A 1 84 ? 20.122 -1.051 -31.832 1.00 90.94 84 LEU A CA 1
ATOM 627 C C . LEU A 1 84 ? 21.458 -0.462 -31.362 1.00 90.94 84 LEU A C 1
ATOM 629 O O . LEU A 1 84 ? 21.926 0.506 -31.958 1.00 90.94 84 LEU A O 1
ATOM 633 N N . GLY A 1 85 ? 22.061 -1.004 -30.300 1.00 92.31 85 GLY A N 1
ATOM 634 C CA . GLY A 1 85 ? 23.299 -0.478 -29.718 1.00 92.31 85 GLY A CA 1
ATOM 635 C C . GLY A 1 85 ? 23.163 0.955 -29.192 1.00 92.31 85 GLY A C 1
ATOM 636 O O . GLY A 1 85 ? 24.117 1.730 -29.248 1.00 92.31 85 GLY A O 1
ATOM 637 N N . ILE A 1 86 ? 21.967 1.335 -28.737 1.00 92.12 86 ILE A N 1
ATOM 638 C CA . ILE A 1 86 ? 21.652 2.688 -28.255 1.00 92.12 86 ILE A CA 1
ATOM 639 C C . ILE A 1 86 ? 21.703 2.769 -26.726 1.00 92.12 86 ILE A C 1
ATOM 641 O O . ILE A 1 86 ? 21.588 1.763 -26.026 1.00 92.12 86 ILE A O 1
ATOM 645 N N . SER A 1 87 ? 21.855 3.986 -26.197 1.00 92.50 87 SER A N 1
ATOM 646 C CA . SER A 1 87 ? 21.811 4.221 -24.752 1.00 92.50 87 SER A CA 1
ATOM 647 C C . SER A 1 87 ? 20.416 3.961 -24.175 1.00 92.50 87 SER A C 1
ATOM 649 O O . SER A 1 87 ? 19.412 4.004 -24.890 1.00 92.50 87 SER A O 1
ATOM 651 N N . SER A 1 88 ? 20.349 3.744 -22.860 1.00 88.12 88 SER A N 1
ATOM 652 C CA . SER A 1 88 ? 19.086 3.575 -22.134 1.00 88.12 88 SER A CA 1
ATOM 653 C C . SER A 1 88 ? 18.142 4.760 -22.331 1.00 88.12 88 SER A C 1
ATOM 655 O O . SER A 1 88 ? 16.966 4.547 -22.597 1.00 88.12 88 SER A O 1
ATOM 657 N N . GLU A 1 89 ? 18.637 5.999 -22.298 1.00 90.25 89 GLU A N 1
ATOM 658 C CA . GLU A 1 89 ? 17.804 7.191 -22.518 1.00 90.25 89 GLU A CA 1
ATOM 659 C C . GLU A 1 89 ? 17.192 7.240 -23.923 1.00 90.25 89 GLU A C 1
ATOM 661 O O . GLU A 1 89 ? 16.002 7.524 -24.080 1.00 90.25 89 GLU A O 1
ATOM 666 N N . GLU A 1 90 ? 17.974 6.916 -24.956 1.00 90.81 90 GLU A N 1
ATOM 667 C CA . GLU A 1 90 ? 17.451 6.902 -26.323 1.00 90.81 90 GLU A CA 1
ATOM 668 C C . GLU A 1 90 ? 16.485 5.726 -26.529 1.00 90.81 90 GLU A C 1
ATOM 670 O O . GLU A 1 90 ? 15.453 5.877 -27.185 1.00 90.81 90 GLU A O 1
ATOM 675 N N . ALA A 1 91 ? 16.750 4.575 -25.903 1.00 91.88 91 ALA A N 1
ATOM 676 C CA . ALA A 1 91 ? 15.843 3.433 -25.914 1.00 91.88 91 ALA A CA 1
ATOM 677 C C . ALA A 1 91 ? 14.512 3.735 -25.200 1.00 91.88 91 ALA A C 1
ATOM 679 O O . ALA A 1 91 ? 13.457 3.405 -25.739 1.00 91.88 91 ALA A O 1
ATOM 680 N N . ILE A 1 92 ? 14.532 4.418 -24.050 1.00 91.75 92 ILE A N 1
ATOM 681 C CA . ILE A 1 92 ? 13.331 4.865 -23.317 1.00 91.75 92 ILE A CA 1
ATOM 682 C C . ILE A 1 92 ? 12.506 5.822 -24.182 1.00 91.75 92 ILE A C 1
ATOM 684 O O . ILE A 1 92 ? 11.296 5.635 -24.355 1.00 91.75 92 ILE A O 1
ATOM 688 N N . ARG A 1 93 ? 13.159 6.822 -24.786 1.00 91.56 93 ARG A N 1
ATOM 689 C CA . ARG A 1 93 ? 12.501 7.785 -25.676 1.00 91.56 93 ARG A CA 1
ATOM 690 C C . ARG A 1 93 ? 11.853 7.091 -26.874 1.00 91.56 93 ARG A C 1
ATOM 692 O O . ARG A 1 93 ? 10.720 7.408 -27.243 1.00 91.56 93 ARG A O 1
ATOM 699 N N . ARG A 1 94 ? 12.557 6.134 -27.479 1.00 89.75 94 ARG A N 1
ATOM 700 C CA . ARG A 1 94 ? 12.104 5.412 -28.674 1.00 89.75 94 ARG A CA 1
ATOM 701 C C . ARG A 1 94 ? 10.990 4.412 -28.371 1.00 89.75 94 ARG A C 1
ATOM 703 O O . ARG A 1 94 ? 10.052 4.310 -29.158 1.00 89.75 94 ARG A O 1
ATOM 710 N N . ALA A 1 95 ? 11.047 3.758 -27.213 1.00 87.31 95 ALA A N 1
ATOM 711 C CA . ALA A 1 95 ? 9.984 2.897 -26.699 1.00 87.31 95 ALA A CA 1
ATOM 712 C C . ALA A 1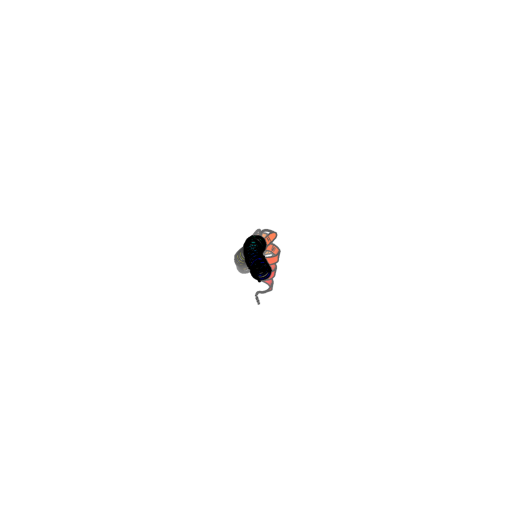 95 ? 8.724 3.678 -26.278 1.00 87.31 95 ALA A C 1
ATOM 714 O O . ALA A 1 95 ? 7.701 3.060 -25.993 1.00 87.31 95 ALA A O 1
ATOM 715 N N . ARG A 1 96 ? 8.777 5.023 -26.260 1.00 90.88 96 ARG A N 1
ATOM 716 C CA . ARG A 1 96 ? 7.693 5.909 -25.800 1.00 90.88 96 ARG A CA 1
ATOM 717 C C . ARG A 1 96 ? 7.189 5.509 -24.415 1.00 90.88 96 ARG A C 1
ATOM 719 O O . ARG A 1 96 ? 5.983 5.393 -24.190 1.00 90.88 96 ARG A O 1
ATOM 726 N N . VAL A 1 97 ? 8.127 5.276 -23.500 1.00 89.44 97 VAL A N 1
ATOM 727 C CA . VAL A 1 97 ? 7.799 4.947 -22.113 1.00 89.44 97 VAL A CA 1
ATOM 728 C C . VAL A 1 97 ? 6.988 6.098 -21.502 1.00 89.44 97 VAL A C 1
ATOM 730 O O . VAL A 1 97 ? 7.419 7.247 -21.597 1.00 89.44 97 VAL A O 1
ATOM 733 N N . PRO A 1 98 ? 5.815 5.827 -20.901 1.00 87.19 98 PRO A N 1
ATOM 734 C CA . PRO A 1 98 ? 5.048 6.853 -20.205 1.00 87.19 98 PRO A CA 1
ATOM 735 C C . PRO A 1 98 ? 5.827 7.430 -19.020 1.00 87.19 98 PRO A C 1
ATOM 737 O O . PRO A 1 98 ? 6.394 6.661 -18.245 1.00 87.19 98 PRO A O 1
ATOM 740 N N . ASP A 1 99 ? 5.749 8.748 -18.813 1.00 88.12 99 ASP A N 1
ATOM 741 C CA . ASP A 1 99 ? 6.491 9.467 -17.761 1.00 88.12 99 ASP A CA 1
ATOM 742 C C . ASP A 1 99 ? 6.350 8.839 -16.372 1.00 88.12 99 ASP A C 1
ATOM 744 O O . ASP A 1 99 ? 7.331 8.730 -15.641 1.00 88.12 99 ASP A O 1
ATOM 748 N N . ARG A 1 100 ? 5.155 8.329 -16.042 1.00 85.62 100 ARG A N 1
ATOM 749 C CA . ARG A 1 100 ? 4.895 7.651 -14.762 1.00 85.62 100 ARG A CA 1
ATOM 750 C C . ARG A 1 100 ? 5.815 6.450 -14.504 1.00 85.62 100 ARG A C 1
ATOM 752 O O . ARG A 1 100 ? 6.132 6.174 -13.358 1.00 85.62 100 ARG A O 1
ATOM 759 N N . TYR A 1 101 ? 6.272 5.765 -15.553 1.00 89.06 101 TYR A N 1
ATOM 760 C CA . TYR A 1 101 ? 7.180 4.621 -15.448 1.00 89.06 101 TYR A CA 1
ATOM 761 C C . TYR A 1 101 ? 8.631 4.969 -15.781 1.00 89.06 101 TYR A C 1
ATOM 763 O O . TYR A 1 101 ? 9.503 4.158 -15.488 1.00 89.06 101 TYR A O 1
ATOM 771 N N . SER A 1 102 ? 8.911 6.129 -16.381 1.00 87.12 102 SER A N 1
ATOM 772 C CA . SER A 1 102 ? 10.249 6.493 -16.866 1.00 87.12 102 SER A CA 1
ATOM 773 C C . SER A 1 102 ? 11.310 6.417 -15.768 1.00 87.12 102 SER A C 1
ATOM 775 O O . SER A 1 102 ? 12.350 5.793 -15.970 1.00 87.12 102 SER A O 1
ATOM 777 N N . ASP A 1 103 ? 11.032 6.966 -14.585 1.00 90.62 103 ASP A N 1
ATOM 778 C CA . ASP A 1 103 ? 11.992 6.953 -13.476 1.00 90.62 103 ASP A CA 1
ATOM 779 C C . ASP A 1 103 ? 12.171 5.554 -12.875 1.00 90.62 103 ASP A C 1
ATOM 781 O O . ASP A 1 103 ? 13.295 5.139 -12.595 1.00 90.62 103 ASP A O 1
ATOM 785 N N . SER A 1 104 ? 11.089 4.778 -12.753 1.00 90.38 104 SER A N 1
ATOM 786 C CA . SER A 1 104 ? 11.169 3.383 -12.302 1.00 90.38 104 SER A CA 1
ATOM 787 C C . SER A 1 104 ? 11.947 2.510 -13.288 1.00 90.38 104 SER A C 1
ATOM 789 O O . SER A 1 104 ? 12.772 1.700 -12.882 1.00 90.38 104 SER A O 1
ATOM 791 N N . VAL A 1 105 ? 11.720 2.693 -14.589 1.00 90.88 105 VAL A N 1
ATOM 792 C CA . VAL A 1 105 ? 12.438 1.983 -15.653 1.00 90.88 105 VAL A CA 1
ATOM 793 C C . VAL A 1 105 ? 13.918 2.359 -15.635 1.00 90.88 105 VAL A C 1
ATOM 795 O O . VAL A 1 105 ? 14.757 1.465 -15.690 1.00 90.88 105 VAL A O 1
ATOM 798 N N . ARG A 1 106 ? 14.263 3.647 -15.484 1.00 91.31 106 ARG A N 1
ATOM 799 C CA . ARG A 1 106 ? 15.660 4.089 -15.316 1.00 91.31 106 ARG A CA 1
ATOM 800 C C . ARG A 1 106 ? 16.329 3.422 -14.122 1.00 91.31 106 ARG A C 1
ATOM 802 O O . ARG A 1 106 ? 17.423 2.888 -14.282 1.00 91.31 106 ARG A O 1
ATOM 809 N N . ALA A 1 107 ? 15.666 3.416 -12.965 1.00 90.62 107 ALA A N 1
ATOM 810 C CA . ALA A 1 107 ? 16.182 2.774 -11.761 1.00 90.62 107 ALA A CA 1
ATOM 811 C C . ALA A 1 107 ? 16.472 1.283 -12.010 1.00 90.62 107 ALA A C 1
ATOM 813 O O . ALA A 1 107 ? 17.599 0.836 -11.813 1.00 90.62 107 ALA A O 1
ATOM 814 N N . ILE A 1 108 ? 15.511 0.545 -12.577 1.00 90.50 108 ILE A N 1
ATOM 815 C CA . ILE A 1 108 ? 15.657 -0.886 -12.899 1.00 90.50 108 ILE A CA 1
ATOM 816 C C . ILE A 1 108 ? 16.819 -1.145 -13.872 1.00 90.50 108 ILE A C 1
ATOM 818 O O . ILE A 1 108 ? 17.549 -2.127 -13.734 1.00 90.50 108 ILE A O 1
ATOM 822 N N . LEU A 1 109 ? 16.992 -0.285 -14.879 1.00 87.94 109 LEU A N 1
ATOM 823 C CA . LEU A 1 109 ? 18.083 -0.404 -15.851 1.00 87.94 109 LEU A CA 1
ATOM 824 C C . LEU A 1 109 ? 19.449 -0.067 -15.242 1.00 87.94 109 LEU A C 1
ATOM 826 O O . LEU A 1 109 ? 20.446 -0.625 -15.685 1.00 87.94 109 LEU A O 1
ATOM 830 N N . SER A 1 110 ? 19.495 0.813 -14.238 1.00 85.00 110 SER A N 1
ATOM 831 C CA . SER A 1 110 ? 20.724 1.178 -13.522 1.00 85.00 110 SER A CA 1
ATOM 832 C C . SER A 1 110 ? 21.148 0.168 -12.452 1.00 85.00 110 SER A C 1
ATOM 834 O O . SER A 1 110 ? 22.321 0.115 -12.098 1.00 85.00 110 SER A O 1
ATOM 836 N N . GLU A 1 111 ? 20.210 -0.640 -11.949 1.00 75.38 111 GLU A N 1
ATOM 837 C CA . GLU A 1 111 ? 20.457 -1.671 -10.930 1.00 75.38 111 GLU A CA 1
ATOM 838 C C . GLU A 1 111 ? 20.895 -3.025 -11.519 1.00 75.3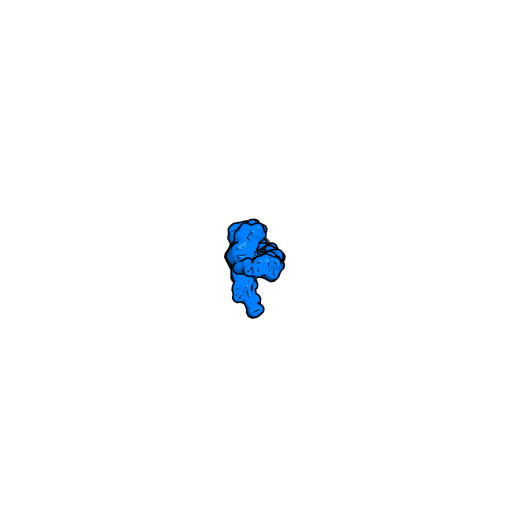8 111 GLU A C 1
ATOM 840 O O . GLU A 1 111 ? 21.250 -3.935 -10.769 1.00 75.38 111 GLU A O 1
ATOM 845 N N . SER A 1 112 ? 20.884 -3.185 -12.847 1.00 56.81 112 SER A N 1
ATOM 846 C CA . SER A 1 112 ? 21.385 -4.401 -13.501 1.00 56.81 112 SER A CA 1
ATOM 847 C C . SER A 1 112 ? 22.919 -4.335 -13.637 1.00 56.81 112 SER A C 1
ATOM 849 O O . SER A 1 112 ? 23.399 -3.386 -14.259 1.00 56.81 112 SER A O 1
ATOM 851 N N . PRO A 1 113 ? 23.686 -5.285 -13.061 1.00 49.12 113 PRO A N 1
ATOM 852 C CA . PRO A 1 113 ? 25.145 -5.335 -13.194 1.00 49.12 113 PRO A CA 1
ATOM 853 C C . PRO A 1 113 ? 25.617 -5.659 -14.617 1.00 49.12 113 PRO A C 1
ATOM 855 O O . PRO A 1 113 ? 24.860 -6.318 -15.370 1.00 49.12 113 PRO A O 1
#

pLDDT: mean 77.62, std 11.46, range [49.12, 93.0]

Foldseek 3Di:
DVVVVVVVVVVVVVVVVVVVVVVVVVVVCVVVCCVVVCVVVCVVVVVVCVVVVVVVVVVVVVVVVLLVVLVVLLVQLVVCCVVVVDDSVVSCVVSVPPPSSSVVSVVVNVPDD

Secondary structure (DSSP, 8-state):
-HHHHHHHHHHHHHHHHHHHHHHHHHHHHHHHHHHHHHHHHHHHHHHHHHHHHHHHHHHHHHHHHHHHHHHHHHHHHHHHHHHH---HHHHHHHTT--HHHHHHHHHHHHS--

Radius of gyration: 37.85 Å; chains: 1; bounding box: 72×18×105 Å

Sequence (113 aa):
IEGMKSMNTWQEAIEVEREQSLKEGMEKGMEEGIEKGMEKGMEKGMKKGMEEGMEKGMEIGAGLEHKAAAEAIAGMVRGFMADLGISSEEAIRRARVPDRYSDSVRAILSESP